Protein AF-A0A5S6R435-F1 (afdb_monomer_lite)

Organism: Trichuris muris (NCBI:txid70415)

Sequence (119 aa):
MVLQQRKDQDGVRCNGKHCQKELSAKTGTWFQRYEQPVRNMLLFMHAWSEKLTTLNFCRVVLELPSRAAVKLNAAMRLITEEWVLKNPVPVGGPGLTVEVDESLFARRKYNRGQVLPQA

Structure (mmCIF, N/CA/C/O backbone):
data_AF-A0A5S6R435-F1
#
_entry.id   AF-A0A5S6R435-F1
#
loop_
_atom_site.group_PDB
_atom_site.id
_atom_site.type_symbol
_atom_site.label_atom_id
_atom_site.label_alt_id
_atom_site.label_comp_id
_atom_site.label_asym_id
_atom_site.label_entity_id
_atom_site.label_seq_id
_atom_site.pdbx_PDB_ins_code
_atom_site.Cartn_x
_atom_site.Cartn_y
_atom_site.Cartn_z
_atom_site.occupancy
_atom_site.B_iso_or_equiv
_atom_site.auth_seq_id
_atom_site.auth_comp_id
_atom_site.auth_asym_id
_atom_site.auth_atom_id
_atom_site.pdbx_PDB_model_num
ATOM 1 N N . MET A 1 1 ? -19.114 -8.748 30.336 1.00 51.44 1 MET A N 1
ATOM 2 C CA . MET A 1 1 ? -19.296 -7.593 29.428 1.00 51.44 1 MET A CA 1
ATOM 3 C C . MET A 1 1 ? -19.807 -8.139 28.105 1.00 51.44 1 MET A C 1
ATOM 5 O O . MET A 1 1 ? -19.067 -8.870 27.467 1.00 51.44 1 MET A O 1
ATOM 9 N N . VAL A 1 2 ? -21.071 -7.892 27.745 1.00 53.72 2 VAL A N 1
ATOM 10 C CA . VAL A 1 2 ? -21.649 -8.396 26.486 1.00 53.72 2 VAL A CA 1
ATOM 11 C C . VAL A 1 2 ? -21.537 -7.294 25.442 1.00 53.72 2 VAL A C 1
ATOM 13 O O . VAL A 1 2 ? -22.050 -6.191 25.629 1.00 53.72 2 VAL A O 1
ATOM 16 N N . LEU A 1 3 ? -20.788 -7.599 24.395 1.00 57.28 3 LEU A N 1
ATOM 17 C CA . LEU A 1 3 ? -20.419 -6.721 23.300 1.00 57.28 3 LEU A CA 1
ATOM 18 C C . LEU A 1 3 ? -21.245 -7.138 22.076 1.00 57.28 3 LEU A C 1
ATOM 20 O O . LEU A 1 3 ? -21.140 -8.282 21.643 1.00 57.28 3 LEU A O 1
ATOM 24 N N . GLN A 1 4 ? -22.095 -6.253 21.549 1.00 55.81 4 GLN A N 1
ATOM 25 C CA . GLN A 1 4 ? -22.929 -6.545 20.375 1.00 55.81 4 GLN A CA 1
ATOM 26 C C . GLN A 1 4 ? -22.454 -5.753 19.153 1.00 55.81 4 GLN A C 1
ATOM 28 O O . GLN A 1 4 ? -22.143 -4.564 19.242 1.00 55.81 4 GLN A O 1
ATOM 33 N N . GLN A 1 5 ? -22.396 -6.437 18.010 1.00 55.38 5 GLN A N 1
ATOM 34 C CA . GLN A 1 5 ? -22.060 -5.862 16.708 1.00 55.38 5 GLN A CA 1
ATOM 35 C C . GLN A 1 5 ? -23.268 -5.111 16.134 1.00 55.38 5 GLN A C 1
ATOM 37 O O . GLN A 1 5 ? -24.385 -5.633 16.148 1.00 55.38 5 GLN A O 1
ATOM 42 N N . ARG A 1 6 ? -23.057 -3.900 15.603 1.00 54.22 6 ARG A N 1
ATOM 43 C CA . ARG A 1 6 ? -24.065 -3.220 14.774 1.00 54.22 6 ARG A CA 1
ATOM 44 C C . ARG A 1 6 ? -23.917 -3.664 13.319 1.00 54.22 6 ARG A C 1
ATOM 46 O O . ARG A 1 6 ? -22.805 -3.806 12.834 1.00 54.22 6 ARG A O 1
ATOM 53 N N . LYS A 1 7 ? -25.044 -3.836 12.618 1.00 51.25 7 LYS A N 1
ATOM 54 C CA . LYS A 1 7 ? -25.078 -4.206 11.189 1.00 51.25 7 LYS A CA 1
ATOM 55 C C . LYS A 1 7 ? -24.612 -3.090 10.235 1.00 51.25 7 LYS A C 1
ATOM 57 O O . LYS A 1 7 ? -24.297 -3.398 9.096 1.00 51.25 7 LYS A O 1
ATOM 62 N N . ASP A 1 8 ? -24.544 -1.841 10.705 1.00 54.78 8 ASP A N 1
ATOM 63 C CA . ASP A 1 8 ? -24.327 -0.642 9.870 1.00 54.78 8 ASP A CA 1
ATOM 64 C C . ASP A 1 8 ? -23.027 0.131 10.185 1.00 54.78 8 ASP A C 1
ATOM 66 O O . ASP A 1 8 ? -22.717 1.123 9.533 1.00 54.78 8 ASP A O 1
ATOM 70 N N . GLN A 1 9 ? -22.260 -0.276 11.207 1.00 56.41 9 GLN A N 1
ATOM 71 C CA . GLN A 1 9 ? -21.030 0.417 11.619 1.00 56.41 9 GLN A CA 1
ATOM 72 C C . GLN A 1 9 ? -19.940 -0.574 12.029 1.00 56.41 9 GLN A C 1
ATOM 74 O O . GLN A 1 9 ? -20.201 -1.510 12.783 1.00 56.41 9 GLN A O 1
ATOM 79 N N . ASP A 1 10 ? -18.707 -0.303 11.591 1.00 63.97 10 ASP A N 1
ATOM 80 C CA . ASP A 1 10 ? -17.481 -1.030 11.944 1.00 63.97 10 ASP A CA 1
ATOM 81 C C . ASP A 1 10 ? -17.107 -0.795 13.427 1.00 63.97 10 ASP A C 1
ATOM 83 O O . ASP A 1 10 ? -16.108 -0.139 13.748 1.00 63.97 10 ASP A O 1
ATOM 87 N N . GLY A 1 11 ? -17.922 -1.286 14.366 1.00 69.62 11 GLY A N 1
ATOM 88 C CA . GLY A 1 11 ? -17.696 -1.085 15.792 1.00 69.62 11 GLY A CA 1
ATOM 89 C C . GLY A 1 11 ? -18.643 -1.836 16.725 1.00 69.62 11 GLY A C 1
ATOM 90 O O . GLY A 1 11 ? -19.724 -2.298 16.360 1.00 69.62 11 GLY A O 1
ATOM 91 N N . VAL A 1 12 ? -18.201 -1.964 17.970 1.00 74.38 12 VAL A N 1
ATOM 92 C CA . VAL A 1 12 ? -18.884 -2.663 19.052 1.00 74.38 12 VAL A CA 1
ATOM 93 C C . VAL A 1 12 ? -19.095 -1.690 20.203 1.00 74.38 12 VAL A C 1
ATOM 95 O O . VAL A 1 12 ? -18.156 -1.037 20.658 1.00 74.38 12 VAL A O 1
ATOM 98 N N . ARG A 1 13 ? -20.325 -1.616 20.710 1.00 78.44 13 ARG A N 1
ATOM 99 C CA . ARG A 1 13 ? -20.675 -0.776 21.859 1.00 78.44 13 ARG A CA 1
ATOM 100 C C . ARG A 1 13 ? -20.918 -1.628 23.098 1.00 78.44 13 ARG A C 1
ATOM 102 O O . ARG A 1 13 ? -21.457 -2.731 23.012 1.00 78.44 13 ARG A O 1
ATOM 109 N N . CYS A 1 14 ? -20.540 -1.107 24.261 1.00 80.88 14 CYS A N 1
ATOM 110 C CA . CYS A 1 14 ? -20.931 -1.706 25.529 1.00 80.88 14 CYS A CA 1
ATOM 111 C C . CYS A 1 14 ? -22.421 -1.457 25.814 1.00 80.88 14 CYS A C 1
ATOM 113 O O . CYS A 1 14 ? -22.886 -0.322 25.772 1.00 80.88 14 CYS A O 1
ATOM 115 N N . ASN A 1 15 ? -23.157 -2.512 26.166 1.00 74.50 15 ASN A N 1
ATOM 116 C CA . ASN A 1 15 ? -24.597 -2.437 26.447 1.00 74.50 15 ASN A CA 1
ATOM 117 C C . ASN A 1 15 ? -24.947 -1.947 27.866 1.00 74.50 15 ASN A C 1
ATOM 119 O O . ASN A 1 15 ? -26.119 -1.908 28.241 1.00 74.50 15 ASN A O 1
ATOM 123 N N . GLY A 1 16 ? -23.958 -1.597 28.693 1.00 80.94 16 GLY A N 1
ATOM 124 C CA . GLY A 1 16 ? -24.226 -1.059 30.026 1.00 80.94 16 GLY A CA 1
ATOM 125 C C . GLY A 1 16 ? -24.896 0.312 29.927 1.00 80.94 16 GLY A C 1
ATOM 126 O O . GLY A 1 16 ? -24.356 1.197 29.275 1.00 80.94 16 GLY A O 1
ATOM 127 N N . LYS A 1 17 ? -26.025 0.525 30.619 1.00 74.19 17 LYS A N 1
ATOM 128 C CA . LYS A 1 17 ? -26.779 1.799 30.585 1.00 74.19 17 LYS A CA 1
ATOM 129 C C . LYS A 1 17 ? -25.919 3.039 30.895 1.00 74.19 17 LYS A C 1
ATOM 131 O O . LYS A 1 17 ? -26.182 4.107 30.358 1.00 74.19 17 LYS A O 1
ATOM 136 N N . HIS A 1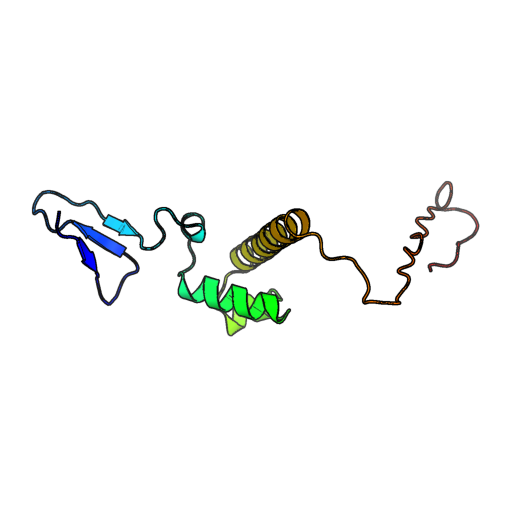 18 ? -24.873 2.882 31.711 1.00 80.25 18 HIS A N 1
ATOM 137 C CA . HIS A 1 18 ? -23.912 3.939 32.062 1.00 80.25 18 HIS A CA 1
ATOM 138 C C . HIS A 1 18 ? -22.568 3.843 31.319 1.00 80.25 18 HIS A C 1
ATOM 140 O O . HIS A 1 18 ? -21.697 4.686 31.506 1.00 80.25 18 HIS A O 1
ATOM 146 N N . CYS A 1 19 ? -22.364 2.821 30.485 1.00 76.50 19 CYS A N 1
ATOM 147 C CA . CYS A 1 19 ? -21.118 2.615 29.759 1.00 76.50 19 CYS A CA 1
ATOM 148 C C . CYS A 1 19 ? -21.287 3.063 28.305 1.00 76.50 19 CYS A C 1
ATOM 150 O O . CYS A 1 19 ? -21.864 2.354 27.488 1.00 76.50 19 CYS A O 1
ATOM 152 N N . GLN A 1 20 ? -20.753 4.237 27.968 1.00 74.12 20 GLN A N 1
ATOM 153 C CA . GLN A 1 20 ? -20.758 4.765 26.596 1.00 74.12 20 GLN A CA 1
ATOM 154 C C . GLN A 1 20 ? -19.508 4.374 25.793 1.00 74.12 20 GLN A C 1
ATOM 156 O O . GLN A 1 20 ? -19.162 5.029 24.816 1.00 74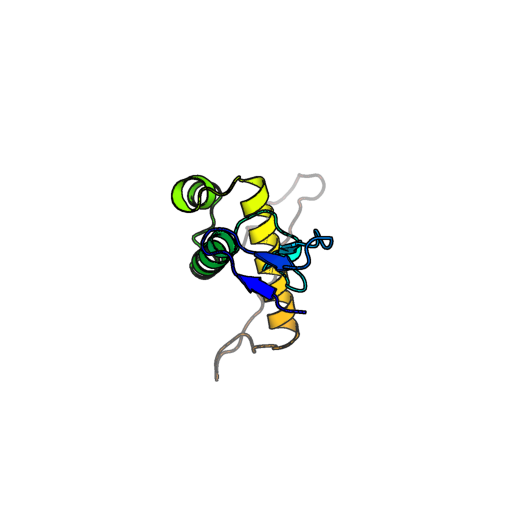.12 20 GLN A O 1
ATOM 161 N N . LYS A 1 21 ? -18.793 3.321 26.207 1.00 80.31 21 LYS A N 1
ATOM 162 C CA . LYS A 1 21 ? -17.594 2.881 25.492 1.00 80.31 21 LYS A CA 1
ATOM 163 C C . LYS A 1 21 ? -17.983 2.249 24.155 1.00 80.31 21 LYS A C 1
ATOM 165 O O . LYS A 1 21 ? -18.723 1.262 24.122 1.00 80.31 21 LYS A O 1
ATOM 170 N N . GLU A 1 22 ? -17.437 2.809 23.085 1.00 80.12 22 GLU A N 1
ATOM 171 C CA . GLU A 1 22 ? -17.484 2.284 21.724 1.00 80.12 22 GLU A CA 1
ATOM 172 C C . GLU A 1 22 ? -16.065 1.915 21.289 1.00 80.12 22 GLU A C 1
ATOM 174 O O . GLU A 1 22 ? -15.109 2.656 21.518 1.00 80.12 22 GLU A O 1
ATOM 179 N N . LEU A 1 23 ? -15.928 0.731 20.705 1.00 83.38 23 LEU A N 1
ATOM 180 C CA . LEU A 1 23 ? -14.685 0.203 20.162 1.00 83.38 23 LEU A CA 1
ATOM 181 C C . LEU A 1 23 ? -14.852 0.073 18.656 1.00 83.38 23 LEU A C 1
ATOM 183 O O . LEU A 1 23 ? -15.797 -0.563 18.193 1.00 83.38 23 LEU A O 1
ATOM 187 N N . SER A 1 24 ? -13.936 0.653 17.886 1.00 84.38 24 SER A N 1
ATOM 188 C CA . SER A 1 24 ? -13.919 0.447 16.440 1.00 84.38 24 SER A CA 1
ATOM 189 C C . SER A 1 24 ? -13.492 -0.987 16.131 1.00 84.38 24 SER A C 1
ATOM 191 O O . SER A 1 24 ? -12.630 -1.540 16.812 1.00 84.38 24 SER A O 1
ATOM 193 N N . ALA A 1 25 ? -14.004 -1.562 15.043 1.00 83.69 25 ALA A N 1
ATOM 194 C CA . ALA A 1 25 ? -13.496 -2.824 14.505 1.00 83.69 25 ALA A CA 1
ATOM 195 C C . ALA A 1 25 ? -11.998 -2.752 14.147 1.00 83.69 25 ALA A C 1
ATOM 197 O O . ALA A 1 25 ? -11.327 -3.775 14.046 1.00 83.69 25 ALA A O 1
ATOM 198 N N . LYS A 1 26 ? -11.454 -1.540 13.981 1.00 88.56 26 LYS A N 1
ATOM 199 C CA . LYS A 1 26 ? -10.035 -1.312 13.714 1.00 88.56 26 LYS A CA 1
ATOM 200 C C . LYS A 1 26 ? -9.172 -1.327 14.976 1.00 88.56 26 LYS A C 1
ATOM 202 O O . LYS A 1 26 ? -7.953 -1.407 14.846 1.00 88.56 26 LYS A O 1
ATOM 207 N N . THR A 1 27 ? -9.747 -1.204 16.173 1.00 89.69 27 THR A N 1
ATOM 208 C CA . THR A 1 27 ? -8.978 -1.087 17.419 1.00 89.69 27 THR A CA 1
ATOM 209 C C . THR A 1 27 ? -8.067 -2.303 17.625 1.00 89.69 27 THR A C 1
ATOM 211 O O . THR A 1 27 ? -8.508 -3.441 17.525 1.00 89.69 27 THR A O 1
ATOM 214 N N . GLY A 1 28 ? -6.786 -2.059 17.908 1.00 88.25 28 GLY A N 1
ATOM 215 C CA . GLY A 1 28 ? -5.754 -3.086 18.077 1.00 88.25 28 GLY A CA 1
ATOM 216 C C . GLY A 1 28 ? -5.189 -3.647 16.770 1.00 88.25 28 GLY A C 1
ATOM 217 O O . GLY A 1 28 ? -4.311 -4.502 16.810 1.00 88.25 28 GLY A O 1
ATOM 218 N N . THR A 1 29 ? -5.654 -3.173 15.612 1.00 90.75 29 THR A N 1
ATOM 219 C CA . THR A 1 29 ? -5.210 -3.663 14.300 1.00 90.75 29 THR A CA 1
ATOM 220 C C . THR A 1 29 ? -4.352 -2.631 13.573 1.00 90.75 29 THR A C 1
ATOM 222 O O . THR A 1 29 ? -4.339 -1.442 13.904 1.00 90.75 29 THR A O 1
ATOM 225 N N . TRP A 1 30 ? -3.673 -3.066 12.511 1.00 90.19 30 TRP A N 1
ATOM 226 C CA . TRP A 1 30 ? -2.943 -2.172 11.610 1.00 90.19 30 TRP A CA 1
ATOM 227 C C . TRP A 1 30 ? -3.842 -1.068 11.014 1.00 90.19 30 TRP A C 1
ATOM 229 O O . TRP A 1 30 ? -3.416 0.079 10.870 1.00 90.19 30 TRP A O 1
ATOM 239 N N . PHE A 1 31 ? -5.122 -1.378 10.773 1.00 91.00 31 PHE A N 1
ATOM 240 C CA . PHE A 1 31 ? -6.111 -0.455 10.215 1.00 91.00 31 PHE A CA 1
ATOM 241 C C . PHE A 1 31 ? -6.468 0.716 11.139 1.00 91.00 31 PHE A C 1
ATOM 243 O O . PHE A 1 31 ? -6.993 1.717 10.660 1.00 91.00 31 PHE A O 1
ATOM 250 N N . GLN A 1 32 ? -6.169 0.636 12.444 1.00 91.38 32 GLN A N 1
ATOM 251 C CA . GLN A 1 32 ? -6.509 1.677 13.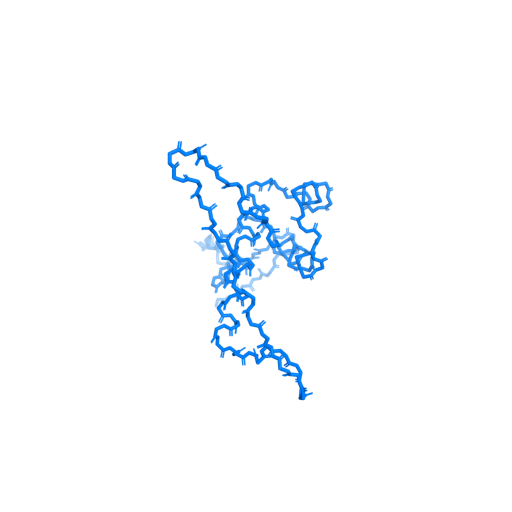428 1.00 91.38 32 GLN A CA 1
ATOM 252 C C . GLN A 1 32 ? -5.971 3.062 13.055 1.00 91.38 32 GLN A C 1
ATOM 254 O O . GLN A 1 32 ? -6.539 4.081 13.434 1.00 91.38 32 GLN A O 1
ATOM 259 N N . ARG A 1 33 ? -4.863 3.095 12.315 1.00 89.81 33 ARG A N 1
ATOM 260 C CA . ARG A 1 33 ? -4.118 4.307 11.957 1.00 89.81 33 ARG A CA 1
ATOM 261 C C . ARG A 1 33 ? -4.734 5.060 10.773 1.00 89.81 33 ARG A C 1
ATOM 263 O O . ARG A 1 33 ? -4.242 6.126 10.410 1.00 89.81 33 ARG A O 1
ATOM 270 N N . TYR A 1 34 ? -5.768 4.489 10.157 1.00 89.88 34 TYR A N 1
ATOM 271 C CA . TYR A 1 34 ? -6.358 4.967 8.916 1.00 89.88 34 TYR A CA 1
ATOM 272 C C . TYR A 1 34 ? -7.836 5.297 9.102 1.00 89.88 34 TYR A C 1
ATOM 274 O O . TYR A 1 34 ? -8.614 4.542 9.690 1.00 89.88 34 TYR A O 1
ATOM 282 N N . GLU A 1 35 ? -8.238 6.429 8.537 1.00 88.44 35 GLU A N 1
ATOM 283 C CA . GLU A 1 35 ? -9.617 6.922 8.578 1.00 88.44 35 GLU A CA 1
ATOM 284 C C . GLU A 1 35 ? -10.534 6.084 7.670 1.00 88.44 35 GLU A C 1
ATOM 286 O O . GLU A 1 35 ? -11.690 5.834 7.995 1.00 88.44 35 GLU A O 1
ATOM 291 N N . GLN A 1 36 ? -9.986 5.563 6.573 1.00 89.56 36 GLN A N 1
ATOM 292 C CA . GLN A 1 36 ? -10.688 4.860 5.497 1.00 89.56 36 GLN A CA 1
ATOM 293 C C . GLN A 1 36 ? -11.386 3.593 6.011 1.00 89.56 36 GLN A C 1
ATOM 295 O O . GLN A 1 36 ? -10.797 2.888 6.831 1.00 89.56 36 GLN A O 1
ATOM 300 N N . PRO A 1 37 ? -12.602 3.253 5.548 1.00 89.06 37 PRO A N 1
ATOM 301 C CA . PRO A 1 37 ? -13.262 1.997 5.911 1.00 89.06 37 PRO A CA 1
ATOM 302 C C . PRO A 1 37 ? -12.383 0.778 5.616 1.00 89.06 37 PRO A C 1
ATOM 304 O O . PRO A 1 37 ? -11.625 0.782 4.641 1.00 89.06 37 PRO A O 1
ATOM 307 N N . VAL A 1 38 ? -12.502 -0.283 6.426 1.00 89.50 38 VAL A N 1
ATOM 308 C CA . VAL A 1 38 ? -11.683 -1.503 6.259 1.00 89.50 38 VAL A CA 1
ATOM 309 C C . VAL A 1 38 ? -11.852 -2.084 4.859 1.00 89.50 38 VAL A C 1
ATOM 311 O O . VAL A 1 38 ? -10.865 -2.404 4.202 1.00 89.50 38 VAL A O 1
ATOM 314 N N . ARG A 1 39 ? -13.087 -2.095 4.351 1.00 90.75 39 ARG A N 1
ATOM 315 C CA . ARG A 1 39 ? -13.405 -2.507 2.981 1.00 90.75 39 ARG A CA 1
ATOM 316 C C . ARG A 1 39 ? -12.572 -1.772 1.927 1.00 90.75 39 ARG A C 1
ATOM 318 O O . ARG A 1 39 ? -11.994 -2.418 1.059 1.00 90.75 39 ARG A O 1
ATOM 325 N N . ASN A 1 40 ? -12.476 -0.443 2.006 1.00 91.56 40 ASN A N 1
ATOM 326 C CA . ASN A 1 40 ? -11.737 0.349 1.017 1.00 91.56 40 ASN A CA 1
ATOM 327 C C . ASN A 1 40 ? -10.234 0.064 1.086 1.00 91.56 40 ASN A C 1
ATOM 329 O O . ASN A 1 40 ? -9.570 0.029 0.055 1.00 91.56 40 ASN A O 1
ATOM 333 N N . MET A 1 41 ? -9.699 -0.180 2.286 1.00 93.25 41 MET A N 1
ATOM 334 C CA . MET A 1 41 ? -8.297 -0.567 2.454 1.00 93.25 41 MET A CA 1
ATOM 335 C C . MET A 1 41 ? -8.015 -1.959 1.883 1.00 93.25 41 MET A C 1
ATOM 337 O O . MET A 1 41 ? -7.003 -2.127 1.215 1.00 93.25 41 MET A O 1
ATOM 341 N N . LEU A 1 42 ? -8.915 -2.930 2.070 1.00 94.25 42 LEU A N 1
ATOM 342 C CA . LEU A 1 42 ? -8.780 -4.269 1.481 1.00 94.25 42 LEU A CA 1
ATOM 343 C C . LEU A 1 42 ? -8.836 -4.230 -0.054 1.00 94.25 42 LEU A C 1
ATOM 345 O O . LEU A 1 42 ? -7.996 -4.834 -0.716 1.00 94.25 42 LEU A O 1
ATOM 349 N N . LEU A 1 43 ? -9.773 -3.466 -0.625 1.00 95.56 43 LEU A N 1
ATOM 350 C CA . LEU A 1 43 ? -9.838 -3.252 -2.075 1.00 95.56 43 LEU A CA 1
ATOM 351 C C . LEU A 1 43 ? -8.580 -2.556 -2.603 1.00 95.56 43 LEU A C 1
ATOM 353 O O . LEU A 1 43 ? -8.063 -2.925 -3.655 1.00 95.56 43 LEU A O 1
ATOM 357 N N . PHE A 1 44 ? -8.058 -1.581 -1.857 1.00 96.81 44 PHE A N 1
ATOM 358 C CA . PHE A 1 44 ? -6.798 -0.935 -2.200 1.00 96.81 44 PHE A CA 1
ATOM 359 C C . PHE A 1 44 ? -5.629 -1.925 -2.185 1.00 96.81 44 PHE A C 1
ATOM 361 O O . PHE A 1 44 ? -4.826 -1.906 -3.109 1.00 96.81 44 PHE A O 1
ATOM 368 N N . MET A 1 45 ? -5.529 -2.796 -1.174 1.00 96.38 45 MET A N 1
ATOM 369 C CA . MET A 1 45 ? -4.469 -3.810 -1.084 1.00 96.38 45 MET A CA 1
ATOM 370 C C . MET A 1 45 ? -4.481 -4.748 -2.294 1.00 96.38 45 MET A C 1
ATOM 372 O O . MET A 1 45 ? -3.430 -4.989 -2.883 1.00 96.38 45 MET A O 1
ATOM 376 N N . HIS A 1 46 ? -5.665 -5.206 -2.708 1.00 96.75 46 HIS A N 1
ATOM 377 C CA . HIS A 1 46 ? -5.832 -6.012 -3.918 1.00 96.75 46 HIS A CA 1
ATOM 378 C C . HIS A 1 46 ? -5.390 -5.251 -5.178 1.00 96.75 46 HIS A C 1
ATOM 380 O O . HIS A 1 46 ? -4.545 -5.719 -5.941 1.00 96.75 46 HIS A O 1
ATOM 386 N N . ALA A 1 47 ? -5.893 -4.028 -5.369 1.00 97.19 47 ALA A N 1
ATOM 387 C CA . ALA A 1 47 ? -5.501 -3.191 -6.503 1.00 97.19 47 ALA A CA 1
ATOM 388 C C . ALA A 1 47 ? -3.990 -2.894 -6.516 1.00 97.19 47 ALA A C 1
ATOM 390 O O . ALA A 1 47 ? -3.386 -2.762 -7.581 1.00 97.19 47 ALA A O 1
ATOM 391 N N . TRP A 1 48 ? -3.366 -2.790 -5.340 1.00 97.62 48 TRP A N 1
ATOM 392 C CA . TRP A 1 48 ? -1.931 -2.563 -5.202 1.00 97.62 48 TRP A CA 1
ATOM 393 C C . TRP A 1 48 ? -1.125 -3.771 -5.676 1.00 97.62 48 TRP A C 1
ATOM 395 O O . TRP A 1 48 ? -0.168 -3.591 -6.429 1.00 97.62 48 TRP A O 1
ATOM 405 N N . SER A 1 49 ? -1.538 -4.994 -5.313 1.00 96.56 49 SER A N 1
ATOM 406 C CA . SER A 1 49 ? -0.892 -6.217 -5.813 1.00 96.56 49 SER A CA 1
ATOM 407 C C . SER A 1 49 ? -0.987 -6.367 -7.332 1.00 96.56 49 SER A C 1
ATOM 409 O O . SER A 1 49 ? -0.075 -6.907 -7.953 1.00 96.56 49 SER A O 1
ATOM 411 N N . GLU A 1 50 ? -2.033 -5.811 -7.943 1.00 96.38 50 GLU A N 1
ATOM 412 C CA . GLU A 1 50 ? -2.220 -5.781 -9.398 1.00 96.38 50 GLU A CA 1
ATOM 413 C C . GLU A 1 50 ? -1.572 -4.559 -10.075 1.00 96.38 50 GLU A C 1
ATOM 415 O O . GLU A 1 50 ? -1.694 -4.379 -11.285 1.00 96.38 50 GLU A O 1
ATOM 420 N N . LYS A 1 51 ? -0.854 -3.714 -9.319 1.00 95.56 51 LYS A N 1
ATOM 421 C CA . LYS A 1 51 ? -0.185 -2.491 -9.805 1.00 95.56 51 LYS A CA 1
ATOM 422 C C . LYS A 1 51 ? -1.145 -1.450 -10.409 1.00 95.56 51 LYS A C 1
ATOM 424 O O . LYS A 1 51 ? -0.746 -0.648 -11.251 1.00 95.56 51 LYS A O 1
ATOM 429 N N . LEU A 1 52 ? -2.395 -1.405 -9.943 1.00 94.94 52 LEU A N 1
ATOM 430 C CA . LEU A 1 52 ? -3.444 -0.509 -10.453 1.00 94.94 52 LEU A CA 1
ATOM 431 C C . LEU A 1 52 ? -3.559 0.823 -9.687 1.00 94.94 52 LEU A C 1
ATOM 433 O O . LEU A 1 52 ? -4.301 1.712 -10.099 1.00 94.94 52 LEU A O 1
ATOM 437 N N . THR A 1 53 ? -2.824 1.013 -8.587 1.00 94.75 53 THR A N 1
ATOM 438 C CA . THR A 1 53 ? -3.014 2.111 -7.611 1.00 94.75 53 THR A CA 1
ATOM 439 C C . THR A 1 53 ? -2.467 3.480 -8.038 1.00 94.75 53 THR A C 1
ATOM 441 O O . THR A 1 53 ? -1.924 4.240 -7.225 1.00 94.75 53 THR A O 1
ATOM 444 N N . THR A 1 54 ? -2.656 3.854 -9.306 1.00 96.19 54 THR A N 1
ATOM 445 C CA . THR A 1 54 ? -2.470 5.243 -9.751 1.00 96.19 54 THR A CA 1
ATOM 446 C C . THR A 1 54 ? -3.420 6.174 -8.992 1.00 96.19 54 THR A C 1
ATOM 448 O O . THR A 1 54 ? -4.505 5.770 -8.565 1.00 96.19 54 THR A O 1
ATOM 451 N N . LEU A 1 55 ? -3.046 7.449 -8.830 1.00 96.06 55 LEU A N 1
ATOM 452 C CA . LEU A 1 55 ? -3.897 8.412 -8.117 1.00 96.06 55 LEU A CA 1
ATOM 453 C C . LEU A 1 55 ? -5.269 8.572 -8.778 1.00 96.06 55 LEU A C 1
ATOM 455 O O . LEU A 1 55 ? -6.270 8.710 -8.079 1.00 96.06 55 LEU A O 1
ATOM 459 N N . ASN A 1 56 ? -5.325 8.518 -10.113 1.00 95.88 56 ASN A N 1
ATOM 460 C CA . ASN A 1 56 ? -6.589 8.612 -10.834 1.00 95.88 56 ASN A CA 1
ATOM 461 C C . ASN A 1 56 ? -7.475 7.387 -10.585 1.00 95.88 56 ASN A C 1
ATOM 463 O O . ASN A 1 56 ? -8.650 7.555 -10.274 1.00 95.88 56 ASN A O 1
ATOM 467 N N . PHE A 1 57 ? -6.908 6.178 -10.646 1.00 95.81 57 PHE A N 1
ATOM 468 C CA . PHE A 1 57 ? -7.635 4.950 -10.325 1.00 95.81 57 PHE A CA 1
ATOM 469 C C . PHE A 1 57 ? -8.181 4.989 -8.896 1.00 95.81 57 PHE A C 1
ATOM 471 O O . PHE A 1 57 ? -9.366 4.765 -8.677 1.00 95.81 57 PHE A O 1
ATOM 478 N N . CYS A 1 58 ? -7.346 5.360 -7.923 1.00 96.12 58 CYS A N 1
ATOM 479 C CA . CYS A 1 58 ? -7.768 5.421 -6.526 1.00 96.12 58 CYS A CA 1
ATOM 480 C C . CYS A 1 58 ? -8.902 6.429 -6.309 1.00 96.12 58 CYS A C 1
ATOM 482 O O . CYS A 1 58 ? -9.823 6.149 -5.552 1.00 96.12 58 CYS A O 1
ATOM 484 N N . ARG A 1 59 ? -8.859 7.576 -6.994 1.00 95.50 59 ARG A N 1
ATOM 485 C CA . ARG A 1 59 ? -9.898 8.605 -6.896 1.00 95.50 59 ARG A CA 1
ATOM 486 C C . ARG A 1 59 ? -11.212 8.182 -7.550 1.00 95.50 59 ARG A C 1
ATOM 488 O O . ARG A 1 59 ? -12.260 8.430 -6.974 1.00 95.50 59 ARG A O 1
ATOM 495 N N . VAL A 1 60 ? -11.157 7.608 -8.753 1.00 95.12 60 VAL A N 1
ATOM 496 C CA . VAL A 1 60 ? -12.352 7.328 -9.571 1.00 95.12 60 VAL A CA 1
ATOM 497 C C . VAL A 1 60 ? -12.986 5.983 -9.223 1.00 95.12 60 VAL A C 1
ATOM 499 O O . VAL A 1 60 ? -14.203 5.882 -9.187 1.00 95.12 60 VAL A O 1
ATOM 502 N N . VAL A 1 61 ? -12.175 4.955 -8.969 1.00 93.75 61 VAL A N 1
ATOM 503 C CA . VAL A 1 61 ? -12.648 3.573 -8.778 1.00 93.75 61 VAL A CA 1
ATOM 504 C C . VAL A 1 61 ? -12.802 3.226 -7.302 1.00 93.75 61 VAL A C 1
ATOM 506 O O . VAL A 1 61 ? -13.759 2.564 -6.919 1.00 93.75 61 VAL A O 1
ATOM 509 N N . LEU A 1 62 ? -11.856 3.658 -6.462 1.00 92.38 62 LEU A N 1
ATOM 510 C CA . LEU A 1 62 ? -11.867 3.351 -5.025 1.00 92.38 62 LEU A CA 1
ATOM 511 C C . LEU A 1 62 ? -12.450 4.483 -4.170 1.00 92.38 62 LEU A C 1
ATOM 513 O O . LEU A 1 62 ? -12.509 4.339 -2.949 1.00 92.38 62 LEU A O 1
ATOM 517 N N . GLU A 1 63 ? -12.827 5.606 -4.792 1.00 94.19 63 GLU A N 1
ATOM 518 C CA . GLU A 1 63 ? -13.322 6.818 -4.121 1.00 94.19 63 GLU A CA 1
ATOM 519 C C . GLU A 1 63 ? -12.397 7.287 -2.980 1.00 94.19 63 GLU A C 1
ATOM 521 O O . GLU A 1 63 ? -12.816 7.843 -1.963 1.00 94.19 63 GLU A O 1
ATOM 526 N N . LEU A 1 64 ? -11.093 7.046 -3.135 1.00 94.31 64 LEU A N 1
ATOM 527 C CA . LEU A 1 64 ? -10.082 7.407 -2.154 1.00 94.31 64 LEU A CA 1
ATOM 528 C C . LEU A 1 64 ? -9.490 8.780 -2.482 1.00 94.31 64 LEU A C 1
ATOM 530 O O . LEU A 1 64 ? -9.025 9.007 -3.604 1.00 94.31 64 LEU A O 1
ATOM 534 N N . PRO A 1 65 ? -9.399 9.694 -1.499 1.00 94.38 65 PRO A N 1
ATOM 535 C CA . PRO A 1 65 ? -8.726 10.963 -1.715 1.00 94.38 65 PRO A CA 1
ATOM 536 C C . PRO A 1 65 ? -7.235 10.724 -1.970 1.00 94.38 65 PRO A C 1
ATOM 538 O O . PRO A 1 65 ? -6.616 9.854 -1.350 1.00 94.38 65 PRO A O 1
ATOM 541 N N . SER A 1 66 ? -6.620 11.548 -2.824 1.00 95.31 66 SER A N 1
ATOM 542 C CA . SER A 1 66 ? -5.216 11.384 -3.232 1.00 95.31 66 SER A CA 1
ATOM 543 C C . SER A 1 66 ? -4.260 11.263 -2.043 1.00 95.31 66 SER A C 1
ATOM 545 O O . SER A 1 66 ? -3.358 10.431 -2.052 1.00 95.31 66 SER A O 1
ATOM 547 N N . ARG A 1 67 ? -4.490 12.033 -0.968 1.00 95.25 67 ARG A N 1
ATOM 548 C CA . ARG A 1 67 ? -3.687 11.958 0.264 1.00 95.25 67 ARG A CA 1
ATOM 549 C C . ARG A 1 67 ? -3.733 10.568 0.908 1.00 95.25 67 ARG A C 1
ATOM 551 O O . ARG A 1 67 ? -2.709 10.093 1.391 1.00 95.25 67 ARG A O 1
ATOM 558 N N . ALA A 1 68 ? -4.899 9.924 0.925 1.00 94.38 68 ALA A N 1
ATOM 559 C CA . ALA A 1 68 ? -5.049 8.570 1.447 1.00 94.38 68 ALA A CA 1
ATOM 560 C C . ALA A 1 68 ? -4.373 7.547 0.534 1.00 94.38 68 ALA A C 1
ATOM 562 O O . ALA A 1 68 ? -3.627 6.706 1.024 1.00 94.38 68 ALA A O 1
ATOM 563 N N . ALA A 1 69 ? -4.555 7.673 -0.783 1.00 96.06 69 ALA A N 1
ATOM 564 C CA . ALA A 1 69 ? -3.917 6.797 -1.762 1.00 96.06 69 ALA A CA 1
ATOM 565 C C . ALA A 1 69 ? -2.381 6.839 -1.669 1.00 96.06 69 ALA A C 1
ATOM 567 O O . ALA A 1 69 ? -1.734 5.797 -1.709 1.00 96.06 69 ALA A O 1
ATOM 568 N N . VAL A 1 70 ? -1.784 8.024 -1.488 1.00 96.81 70 VAL A N 1
ATOM 569 C CA . VAL A 1 70 ? -0.330 8.168 -1.277 1.00 96.81 70 VAL A CA 1
ATOM 570 C C . VAL A 1 70 ? 0.110 7.478 0.014 1.00 96.81 70 VAL A C 1
ATOM 572 O O . VAL A 1 70 ? 1.060 6.697 -0.007 1.00 96.81 70 VAL A O 1
ATOM 575 N N . LYS A 1 71 ? -0.592 7.724 1.129 1.00 95.94 71 LYS A N 1
ATOM 576 C CA . LYS A 1 71 ? -0.279 7.094 2.422 1.00 95.94 71 LYS A CA 1
ATOM 577 C C . LYS A 1 71 ? -0.372 5.570 2.355 1.00 95.94 71 LYS A C 1
ATOM 579 O O . LYS A 1 71 ? 0.514 4.893 2.865 1.00 95.94 71 LYS A O 1
ATOM 584 N N . LEU A 1 72 ? -1.425 5.038 1.736 1.00 95.94 72 LEU A N 1
ATOM 585 C CA . LEU A 1 72 ? -1.619 3.598 1.594 1.00 95.94 72 LEU A CA 1
ATOM 586 C C . LEU A 1 72 ? -0.562 2.988 0.666 1.00 95.94 72 LEU A C 1
ATOM 588 O O . LEU A 1 72 ? 0.037 1.987 1.035 1.00 95.94 72 LEU A O 1
ATOM 592 N N . ASN A 1 73 ? -0.237 3.624 -0.467 1.00 96.69 73 ASN A N 1
ATOM 593 C CA . ASN A 1 73 ? 0.855 3.177 -1.344 1.00 96.69 73 ASN A CA 1
ATOM 594 C C . ASN A 1 73 ? 2.198 3.096 -0.602 1.00 96.69 73 ASN A C 1
ATOM 596 O O . ASN A 1 73 ? 2.919 2.111 -0.743 1.00 96.69 73 ASN A O 1
ATOM 600 N N . ALA A 1 74 ? 2.536 4.119 0.189 1.00 96.19 74 ALA A N 1
ATOM 601 C CA . ALA A 1 74 ? 3.759 4.122 0.987 1.00 96.19 74 ALA A CA 1
ATOM 602 C C . ALA A 1 74 ? 3.753 3.002 2.036 1.00 96.19 74 ALA A C 1
ATOM 604 O O . ALA A 1 74 ? 4.752 2.312 2.214 1.00 96.19 74 ALA A O 1
ATOM 605 N N . ALA A 1 75 ? 2.615 2.782 2.692 1.00 95.81 75 ALA A N 1
ATOM 606 C CA . ALA A 1 75 ? 2.497 1.748 3.704 1.00 95.81 75 ALA A CA 1
ATOM 607 C C . ALA A 1 75 ? 2.592 0.331 3.116 1.00 95.81 75 ALA A C 1
ATOM 609 O O . ALA A 1 75 ? 3.255 -0.515 3.707 1.00 95.81 75 ALA A O 1
ATOM 610 N N . MET A 1 76 ? 2.018 0.091 1.932 1.00 96.44 76 MET A N 1
ATOM 611 C CA . MET A 1 76 ? 2.177 -1.185 1.228 1.00 96.44 76 MET A CA 1
ATOM 612 C C . MET A 1 76 ? 3.645 -1.478 0.924 1.00 96.44 76 MET A C 1
ATOM 614 O O . MET A 1 76 ? 4.096 -2.586 1.189 1.00 96.44 76 MET A O 1
ATOM 618 N N . ARG A 1 77 ? 4.409 -0.473 0.467 1.00 96.56 77 ARG A N 1
ATOM 619 C CA . ARG A 1 77 ? 5.854 -0.620 0.224 1.00 96.56 77 ARG A CA 1
ATOM 620 C C . ARG A 1 77 ? 6.608 -1.028 1.485 1.00 96.56 77 ARG A C 1
ATOM 622 O O . ARG A 1 77 ? 7.369 -1.985 1.427 1.00 96.56 77 ARG A O 1
ATOM 629 N N . LEU A 1 78 ? 6.351 -0.357 2.607 1.00 96.00 78 LEU A N 1
ATOM 630 C CA . LEU A 1 78 ? 6.994 -0.668 3.889 1.00 96.00 78 LEU A CA 1
ATOM 631 C C . LEU A 1 78 ? 6.677 -2.091 4.364 1.00 96.00 78 LEU A C 1
ATOM 633 O O . LEU A 1 78 ? 7.571 -2.805 4.801 1.00 96.00 78 LEU A O 1
ATOM 637 N N . ILE A 1 79 ? 5.417 -2.523 4.244 1.00 93.75 79 ILE A N 1
ATOM 638 C CA . ILE A 1 79 ? 5.011 -3.885 4.621 1.00 93.75 79 ILE A CA 1
ATOM 639 C C . ILE A 1 79 ? 5.715 -4.914 3.734 1.00 93.75 79 ILE A C 1
ATOM 641 O O . ILE A 1 79 ? 6.224 -5.916 4.235 1.00 93.75 79 ILE A O 1
ATOM 645 N N . THR A 1 80 ? 5.761 -4.676 2.420 1.00 93.62 80 THR A N 1
ATOM 646 C CA . THR A 1 80 ? 6.439 -5.592 1.496 1.00 93.62 80 THR A CA 1
ATOM 647 C C . THR A 1 80 ? 7.946 -5.614 1.706 1.00 93.62 80 THR A C 1
ATOM 649 O O . THR A 1 80 ? 8.539 -6.683 1.652 1.00 93.62 80 THR A O 1
ATOM 652 N N . GLU A 1 81 ? 8.561 -4.469 1.994 1.00 94.50 81 GLU A N 1
ATOM 653 C CA . GLU A 1 81 ? 9.985 -4.364 2.310 1.00 94.50 81 GLU A CA 1
ATOM 654 C C . GLU A 1 81 ? 10.320 -5.162 3.572 1.00 94.50 81 GLU A C 1
ATOM 656 O O . GLU A 1 81 ? 11.202 -6.016 3.545 1.00 94.50 81 GLU A O 1
ATOM 661 N N . GLU A 1 82 ? 9.565 -4.958 4.655 1.00 95.25 82 GLU A N 1
ATOM 662 C CA . GLU A 1 82 ? 9.743 -5.708 5.899 1.00 95.25 82 GLU A CA 1
ATOM 663 C C . GLU A 1 82 ? 9.593 -7.219 5.673 1.00 95.25 82 GLU A C 1
ATOM 665 O O . GLU A 1 82 ? 10.362 -8.012 6.223 1.00 95.25 82 GLU A O 1
ATOM 670 N N . TRP A 1 83 ? 8.629 -7.632 4.845 1.00 94.06 83 TRP A N 1
ATOM 671 C CA . TRP A 1 83 ? 8.449 -9.039 4.505 1.00 94.06 83 TRP A CA 1
ATOM 672 C C . TRP A 1 83 ? 9.634 -9.598 3.713 1.00 94.06 83 TRP A C 1
ATOM 674 O O . TRP A 1 83 ? 10.122 -10.667 4.069 1.00 94.06 83 TRP A O 1
ATOM 684 N N . VAL A 1 84 ? 10.126 -8.883 2.695 1.00 92.00 84 VAL A N 1
ATOM 685 C CA . VAL A 1 84 ? 11.277 -9.302 1.873 1.00 92.00 84 VAL A CA 1
ATOM 686 C C . VAL A 1 84 ? 12.548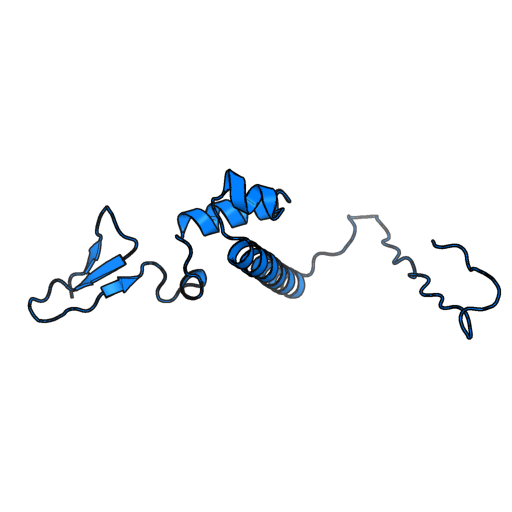 -9.406 2.716 1.00 92.00 84 VAL A C 1
ATOM 688 O O . VAL A 1 84 ? 13.298 -10.366 2.575 1.00 92.00 84 VAL A O 1
ATOM 691 N N . LEU A 1 85 ? 12.773 -8.465 3.636 1.00 92.12 85 LEU A N 1
ATOM 692 C CA . LEU A 1 85 ? 13.929 -8.499 4.537 1.00 92.12 85 LEU A CA 1
ATOM 693 C C . LEU A 1 85 ? 13.886 -9.697 5.495 1.00 92.12 85 LEU A C 1
ATOM 695 O O . LEU A 1 85 ? 14.924 -10.276 5.805 1.00 92.12 85 LEU A O 1
ATOM 699 N N . LYS A 1 86 ? 12.693 -10.083 5.963 1.00 95.50 86 LYS A N 1
ATOM 700 C CA . LYS A 1 86 ? 12.508 -11.255 6.837 1.00 95.50 86 LYS A CA 1
ATOM 701 C C . LYS A 1 86 ? 12.494 -12.580 6.078 1.00 95.50 86 LYS A C 1
ATOM 703 O O . LYS A 1 86 ? 12.806 -13.612 6.662 1.00 95.50 86 LYS A O 1
ATOM 708 N N . ASN A 1 87 ? 12.115 -12.550 4.805 1.00 93.06 87 ASN A N 1
ATOM 709 C CA . ASN A 1 87 ? 11.986 -13.715 3.938 1.00 93.06 87 ASN A CA 1
ATOM 710 C C . ASN A 1 87 ? 12.833 -13.477 2.685 1.00 93.06 87 ASN A C 1
ATOM 712 O O . ASN A 1 87 ? 12.272 -13.240 1.612 1.00 93.06 87 ASN A O 1
ATOM 716 N N . PRO A 1 88 ? 14.173 -13.485 2.811 1.00 85.19 88 PRO A N 1
ATOM 717 C CA . PRO A 1 88 ? 15.044 -13.240 1.678 1.00 85.19 88 PRO A CA 1
ATOM 718 C C . PRO A 1 88 ? 14.802 -14.320 0.625 1.00 85.19 88 PRO A C 1
ATOM 720 O O . PRO A 1 88 ? 15.098 -15.497 0.828 1.00 85.19 88 PRO A O 1
ATOM 723 N N . VAL A 1 89 ? 14.234 -13.908 -0.504 1.00 82.88 89 VAL A N 1
ATOM 724 C CA . VAL A 1 89 ? 14.085 -14.760 -1.679 1.00 82.88 89 VAL A CA 1
ATOM 725 C C . VAL A 1 89 ? 15.318 -14.529 -2.547 1.00 82.88 89 VAL A C 1
ATOM 727 O O . VAL A 1 89 ? 15.612 -13.370 -2.855 1.00 82.88 89 VAL A O 1
ATOM 730 N N . PRO A 1 90 ? 16.059 -15.583 -2.935 1.00 80.75 90 PRO A N 1
ATOM 731 C CA . PRO A 1 90 ? 17.158 -15.420 -3.871 1.00 80.75 90 PRO A CA 1
ATOM 732 C C . PRO A 1 90 ? 16.629 -14.785 -5.156 1.00 80.75 90 PRO A C 1
ATOM 734 O O . PRO A 1 90 ? 15.629 -15.225 -5.726 1.00 80.75 90 PRO A O 1
ATOM 737 N N . VAL A 1 91 ? 17.288 -13.714 -5.587 1.00 81.62 91 VAL A N 1
ATOM 738 C CA . VAL A 1 91 ? 17.022 -13.134 -6.899 1.00 81.62 91 VAL A CA 1
ATOM 739 C C . VAL A 1 91 ? 17.572 -14.126 -7.920 1.00 81.62 91 VAL A C 1
ATOM 741 O O . VAL A 1 91 ? 18.732 -14.519 -7.828 1.00 81.62 91 VAL A O 1
ATOM 744 N N . GLY A 1 92 ? 16.733 -14.543 -8.869 1.00 82.19 92 GLY A N 1
ATOM 745 C CA . GLY A 1 92 ? 17.065 -15.588 -9.840 1.00 82.19 92 GLY A CA 1
ATOM 746 C C . GLY A 1 92 ? 16.499 -16.963 -9.467 1.00 82.19 92 GLY A C 1
ATOM 747 O O . GLY A 1 92 ? 16.309 -17.301 -8.303 1.00 82.19 92 GLY A O 1
ATOM 748 N N . GLY A 1 93 ? 16.173 -17.749 -10.491 1.00 81.62 93 GLY A N 1
ATOM 749 C CA . GLY A 1 93 ? 15.729 -19.135 -10.352 1.00 81.62 93 GLY A CA 1
ATOM 750 C C . GLY A 1 93 ? 16.904 -20.121 -10.361 1.00 81.62 93 GLY A C 1
ATOM 751 O O . GLY A 1 93 ? 18.036 -19.730 -10.649 1.00 81.62 93 GLY A O 1
ATOM 752 N N . PRO A 1 94 ? 16.657 -21.412 -10.084 1.00 85.38 94 PRO A N 1
ATOM 753 C CA . PRO A 1 94 ? 17.688 -22.443 -10.161 1.00 85.38 94 PRO A CA 1
ATOM 754 C C . PRO A 1 94 ? 18.413 -22.427 -11.515 1.00 85.38 94 PRO A C 1
ATOM 756 O O . PRO A 1 94 ? 17.772 -22.479 -12.562 1.00 85.38 94 PRO A O 1
ATOM 759 N N . GLY A 1 95 ? 19.746 -22.353 -11.487 1.00 84.25 95 GLY A N 1
ATOM 760 C CA . GLY A 1 95 ? 20.581 -22.318 -12.692 1.00 84.25 95 GLY A CA 1
ATOM 761 C C . GLY A 1 95 ? 20.685 -20.953 -13.383 1.00 84.25 95 GLY A C 1
ATOM 762 O O . GLY A 1 95 ? 21.275 -20.885 -14.458 1.00 84.25 95 GLY A O 1
ATOM 763 N N . LEU A 1 96 ? 20.145 -19.878 -12.794 1.00 83.94 96 LEU A N 1
ATOM 764 C CA . LEU A 1 96 ? 20.323 -18.512 -13.291 1.00 83.94 96 LEU A CA 1
ATOM 765 C C . LEU A 1 96 ? 21.399 -17.772 -12.488 1.00 83.94 96 LEU A C 1
ATOM 767 O O . LEU A 1 96 ? 21.365 -17.756 -11.258 1.00 83.94 96 LEU A O 1
ATOM 771 N N . THR A 1 97 ? 22.316 -17.112 -13.192 1.00 83.06 97 THR A N 1
ATOM 772 C CA . THR A 1 97 ? 23.238 -16.129 -12.608 1.00 83.06 97 THR A CA 1
ATOM 773 C C . THR A 1 97 ? 22.581 -14.758 -12.686 1.00 83.06 97 THR A C 1
ATOM 775 O O . THR A 1 97 ? 22.177 -14.330 -13.766 1.00 83.06 97 THR A O 1
ATOM 778 N N . VAL A 1 98 ? 22.452 -14.076 -11.549 1.00 84.38 98 VAL A N 1
ATOM 779 C CA . VAL A 1 98 ? 21.969 -12.692 -11.512 1.00 84.38 98 VAL A CA 1
ATOM 780 C C . VAL A 1 98 ? 23.164 -11.762 -11.489 1.00 84.38 98 VAL A C 1
ATOM 782 O O . VAL A 1 98 ? 23.930 -11.749 -10.529 1.00 84.38 98 VAL A O 1
ATOM 785 N N . GLU A 1 99 ? 23.305 -10.985 -12.554 1.00 84.94 99 GLU A N 1
ATOM 786 C CA . GLU A 1 99 ? 24.271 -9.898 -12.633 1.00 84.94 99 GLU A CA 1
ATOM 787 C C . GLU A 1 99 ? 23.601 -8.606 -12.162 1.00 84.94 99 GLU A C 1
ATOM 789 O O . GLU A 1 99 ? 22.465 -8.298 -12.530 1.00 84.94 99 GLU A O 1
ATOM 794 N N . VAL A 1 100 ? 24.296 -7.865 -11.302 1.00 80.81 100 VAL A N 1
ATOM 795 C CA . VAL A 1 100 ? 23.887 -6.516 -10.918 1.00 80.81 100 VAL A CA 1
ATOM 796 C C . VAL A 1 100 ? 24.569 -5.572 -11.889 1.00 80.81 100 VAL A C 1
ATOM 798 O O . VAL A 1 100 ? 25.787 -5.424 -11.837 1.00 80.81 100 VAL A O 1
ATOM 801 N N . ASP A 1 101 ? 23.789 -4.961 -12.776 1.00 80.00 101 ASP A N 1
ATOM 802 C CA . ASP A 1 101 ? 24.326 -3.955 -13.686 1.00 80.00 101 ASP A CA 1
ATOM 803 C C . ASP A 1 101 ? 24.721 -2.697 -12.896 1.00 80.00 101 ASP A C 1
ATOM 805 O O . ASP A 1 101 ? 23.948 -2.184 -12.073 1.00 80.00 101 ASP A O 1
ATOM 809 N N . GLU A 1 102 ? 25.946 -2.211 -13.102 1.00 74.94 102 GLU A N 1
ATOM 810 C CA . GLU A 1 102 ? 26.414 -0.992 -12.451 1.00 74.94 102 GLU A CA 1
ATOM 811 C C . GLU A 1 102 ? 25.698 0.208 -13.072 1.00 74.94 102 GLU A C 1
ATOM 813 O O . GLU A 1 102 ? 25.904 0.573 -14.228 1.00 74.94 102 GLU A O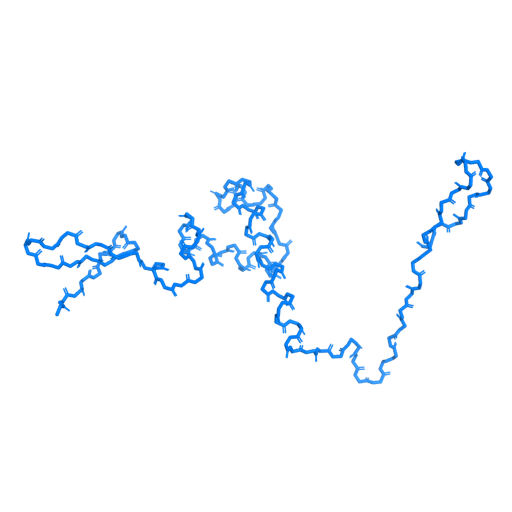 1
ATOM 818 N N . SER A 1 103 ? 24.861 0.878 -12.282 1.00 73.06 103 SER A N 1
ATOM 819 C CA . SER A 1 103 ? 24.232 2.120 -12.725 1.00 73.06 103 SER A CA 1
ATOM 820 C C . SER A 1 103 ? 25.294 3.202 -12.972 1.00 73.06 103 SER A C 1
ATOM 822 O O . SER A 1 103 ? 25.932 3.688 -12.033 1.00 73.06 103 SER A O 1
ATOM 824 N N . LEU A 1 104 ? 25.457 3.633 -14.228 1.00 72.31 104 LEU A N 1
ATOM 825 C CA . LEU A 1 104 ? 26.383 4.707 -14.597 1.00 72.31 104 LEU A CA 1
ATOM 826 C C . LEU A 1 104 ? 25.833 6.082 -14.177 1.00 72.31 104 LEU A C 1
ATOM 828 O O . LEU A 1 104 ? 25.231 6.818 -14.962 1.00 72.31 104 LEU A O 1
ATOM 832 N N . PHE A 1 105 ? 26.088 6.480 -12.932 1.00 69.75 105 PHE A N 1
ATOM 833 C CA . PHE A 1 105 ? 25.789 7.833 -12.456 1.00 69.75 105 PHE A CA 1
ATOM 834 C C . PHE A 1 105 ? 26.911 8.812 -12.821 1.00 69.75 105 PHE A C 1
ATOM 836 O O . PHE A 1 105 ? 27.699 9.247 -11.982 1.00 69.75 105 PHE A O 1
ATOM 843 N N . ALA A 1 106 ? 26.978 9.193 -14.095 1.00 72.31 106 ALA A N 1
ATOM 844 C CA . ALA A 1 106 ? 27.921 10.198 -14.566 1.00 72.31 106 ALA A CA 1
ATOM 845 C C . ALA A 1 106 ? 27.337 11.615 -14.472 1.00 72.31 106 ALA A C 1
ATOM 847 O O . ALA A 1 106 ? 26.328 11.940 -15.101 1.00 72.31 106 ALA A O 1
ATOM 848 N N . ARG A 1 107 ? 28.017 12.511 -13.746 1.00 68.44 107 ARG A N 1
ATOM 849 C CA . ARG A 1 107 ? 27.755 13.956 -13.805 1.00 68.44 107 ARG A CA 1
ATOM 850 C C . ARG A 1 107 ? 28.917 14.655 -14.495 1.00 68.44 107 ARG A C 1
ATOM 852 O O . ARG A 1 107 ? 30.076 14.440 -14.153 1.00 68.44 107 ARG A O 1
ATOM 859 N N . ARG A 1 108 ? 28.611 15.531 -15.454 1.00 76.94 108 ARG A N 1
ATOM 860 C CA . ARG A 1 108 ? 29.634 16.338 -16.131 1.00 76.94 108 ARG A CA 1
ATOM 861 C C . ARG A 1 108 ? 30.370 17.225 -15.125 1.00 76.94 108 ARG A C 1
ATOM 863 O O . ARG A 1 108 ? 29.732 17.942 -14.347 1.00 76.94 108 ARG A O 1
ATOM 870 N N . LYS A 1 109 ? 31.702 17.260 -15.201 1.00 71.75 109 LYS A N 1
ATOM 871 C CA . LYS A 1 109 ? 32.516 18.217 -14.440 1.00 71.75 1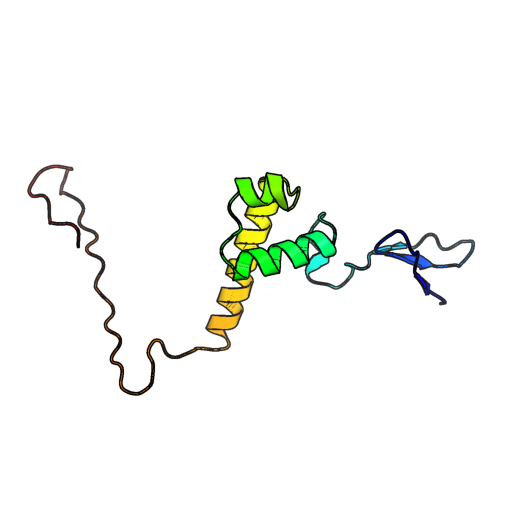09 LYS A CA 1
ATOM 872 C C . LYS A 1 109 ? 32.138 19.639 -14.886 1.00 71.75 109 LYS A C 1
ATOM 874 O O . LYS A 1 109 ? 32.250 19.979 -16.059 1.00 71.75 109 LYS A O 1
ATOM 879 N N . TYR A 1 110 ? 31.623 20.457 -13.967 1.00 82.19 110 TYR A N 1
ATOM 880 C CA . TYR A 1 110 ? 31.110 21.814 -14.243 1.00 82.19 110 TYR A CA 1
ATOM 881 C C . TYR A 1 110 ? 29.974 21.903 -15.286 1.00 82.19 110 TYR A C 1
ATOM 883 O O . TYR A 1 110 ? 29.839 22.928 -15.950 1.00 82.19 110 TYR A O 1
ATOM 891 N N . ASN A 1 111 ? 29.165 20.848 -15.471 1.00 78.31 111 ASN A N 1
ATOM 892 C CA . ASN A 1 111 ? 28.156 20.761 -16.546 1.00 78.31 111 ASN A CA 1
ATOM 893 C C . ASN A 1 111 ? 28.733 20.907 -17.975 1.00 78.31 111 ASN A C 1
ATOM 895 O O . ASN A 1 111 ? 27.988 21.104 -18.936 1.00 78.31 111 ASN A O 1
ATOM 899 N N . ARG A 1 112 ? 30.055 20.777 -18.137 1.00 75.62 112 ARG A N 1
ATOM 900 C CA . ARG A 1 112 ? 30.773 20.883 -19.413 1.00 75.62 112 ARG A CA 1
ATOM 901 C C . ARG A 1 112 ? 31.537 19.586 -19.698 1.00 75.62 112 ARG A C 1
ATOM 903 O O . ARG A 1 112 ? 31.811 18.809 -18.789 1.00 75.62 112 ARG A O 1
ATOM 910 N N . GLY A 1 113 ? 31.871 19.354 -20.965 1.00 72.88 113 GLY A N 1
ATOM 911 C CA . GLY A 1 113 ? 32.607 18.164 -21.401 1.00 72.88 113 GLY A CA 1
ATOM 912 C C . GLY A 1 113 ? 31.723 17.022 -21.909 1.00 72.88 113 GLY A C 1
ATOM 913 O O . GLY A 1 113 ? 30.514 17.187 -22.090 1.00 72.88 113 GLY A O 1
ATOM 914 N N . GLN A 1 114 ? 32.372 15.888 -22.186 1.00 75.06 114 GLN A N 1
ATOM 915 C CA . GLN A 1 114 ? 31.794 14.732 -22.869 1.00 75.06 114 GLN A CA 1
ATOM 916 C C . GLN A 1 114 ? 30.556 14.191 -22.149 1.00 75.06 114 GLN A C 1
ATOM 918 O O . GLN A 1 114 ? 30.516 14.069 -20.923 1.00 75.06 114 GLN A O 1
ATOM 923 N N . VAL A 1 115 ? 29.537 13.863 -22.941 1.00 76.81 115 VAL A N 1
ATOM 924 C CA . VAL A 1 115 ? 28.357 13.137 -22.474 1.00 76.81 115 VAL A CA 1
ATOM 925 C C . VAL A 1 115 ? 28.710 11.669 -22.501 1.00 76.81 115 VAL A C 1
ATOM 927 O O . VAL A 1 115 ? 28.980 11.133 -23.574 1.00 76.81 115 VAL A O 1
ATOM 930 N N . LEU A 1 116 ? 28.748 11.040 -21.331 1.00 74.06 116 LEU A N 1
ATOM 931 C CA . LEU A 1 116 ? 28.812 9.591 -21.296 1.00 74.06 116 LEU A CA 1
ATOM 932 C C . LEU A 1 116 ? 27.442 9.047 -21.722 1.00 74.06 116 LEU A C 1
ATOM 934 O O . LEU A 1 116 ? 26.424 9.614 -21.307 1.00 74.06 116 LEU A O 1
ATOM 938 N N . PRO A 1 117 ? 27.408 8.026 -22.593 1.00 70.25 117 PRO A N 1
ATOM 939 C CA . PRO A 1 117 ? 26.157 7.396 -22.986 1.00 70.25 117 PRO A CA 1
ATOM 940 C C . PRO A 1 117 ? 25.436 6.898 -21.732 1.00 70.25 117 PRO A C 1
ATOM 942 O O . PRO A 1 117 ? 26.066 6.369 -20.820 1.00 70.25 117 PRO A O 1
ATOM 945 N N . GLN A 1 118 ? 24.129 7.139 -21.665 1.00 63.56 118 GLN A N 1
ATOM 946 C CA . GLN A 1 118 ? 23.299 6.538 -20.629 1.00 63.56 118 GLN A CA 1
ATOM 947 C C . GLN A 1 118 ? 23.158 5.053 -20.977 1.00 63.56 118 GLN A C 1
ATOM 949 O O . GLN A 1 118 ? 22.870 4.746 -22.136 1.00 63.56 118 GLN A O 1
ATOM 954 N N . ALA A 1 119 ? 23.458 4.183 -20.011 1.00 60.47 119 ALA A N 1
ATOM 955 C CA . ALA A 1 119 ? 23.183 2.752 -20.108 1.00 60.47 119 ALA A CA 1
ATOM 956 C C . ALA A 1 119 ? 21.668 2.508 -20.142 1.00 60.47 119 ALA A C 1
ATOM 958 O O . ALA A 1 119 ? 20.945 3.259 -19.439 1.00 60.47 119 ALA A O 1
#

Secondary structure (DSSP, 8-state):
--EEE-SSSSEEEE--TT---EEETTTTSGGGG--S-HHHHHHHHHHHHTT---HHHHHHTS---HHHHHHHHHHHHHHHHHHHHHS-PPSS-TT-------------GGG-S--PPP-

pLDDT: mean 84.24, std 12.43, range [51.25, 97.62]

Foldseek 3Di:
DDWDDDPPFQWTADPPPPGRDIDGVCPPHPCPVDPDDPVLLVVLLVCVVVVNLDLVCCCPPSVDHSVRSVVSNVVSVVVVVVVCVVVVDDDDDPPDDDDDDDQPPDDDDVNDDDDDDGD

Radius of gyration: 23.61 Å; chains: 1; bounding box: 59×44×55 Å